Protein AF-A0ABC9T4Z8-F1 (afdb_monomer_lite)

Secondary structure (DSSP, 8-state):
-HHHHHHHHHTT-SEEEEEEETT-HHHHHHHHTTT-EEEEEETTHHHHHHHH-TT--SB-GGG-B---EEEEEEEPP-

pLDDT: mean 96.11, std 5.42, range [55.88, 98.75]

Sequence (78 aa):
MDCVLQVAEEERCRQVCLITTNDNMNALRFYQKRNFVMTNLYVNAVEEARKIKKEIPRIGYDNIPILHEIQLEYRLVK

InterPro domains:
  IPR016181 Acyl-CoA N-acyltransferase [SSF55729] (1-44)

Foldseek 3Di:
DVVVLVVCVVVVHFKDKDKDFPQPVVVVVVVVVVQWDWDDKAFQVVVVVCVVVVVDDQADHPRHGRGIMIMIMDGDDD

Structure (mmCIF, N/CA/C/O backbone):
data_AF-A0ABC9T4Z8-F1
#
_entry.id   AF-A0ABC9T4Z8-F1
#
loop_
_atom_site.group_PDB
_atom_site.id
_atom_site.type_symbol
_atom_site.label_atom_id
_atom_site.label_alt_id
_atom_site.label_comp_id
_atom_site.label_asym_id
_atom_site.label_entity_id
_atom_site.label_seq_id
_atom_site.pdbx_PDB_ins_code
_atom_site.Cartn_x
_atom_site.Cartn_y
_atom_site.Cartn_z
_atom_site.occupancy
_atom_site.B_iso_or_equiv
_atom_site.auth_seq_id
_atom_site.auth_comp_id
_atom_site.auth_asym_id
_atom_site.auth_atom_id
_atom_site.pdbx_PDB_model_num
ATOM 1 N N . MET A 1 1 ? 1.070 -7.281 12.765 1.00 86.38 1 MET A N 1
ATOM 2 C CA . MET A 1 1 ? -0.015 -6.298 12.574 1.00 86.38 1 MET A CA 1
ATOM 3 C C . MET A 1 1 ? -0.678 -6.019 13.903 1.00 86.38 1 MET A C 1
ATOM 5 O O . MET A 1 1 ? -0.630 -4.879 14.321 1.00 86.38 1 MET A O 1
ATOM 9 N N . ASP A 1 2 ? -1.206 -7.038 14.576 1.00 91.00 2 ASP A N 1
ATOM 10 C CA . ASP A 1 2 ? -1.976 -6.870 15.817 1.00 91.00 2 ASP A CA 1
ATOM 11 C C . ASP A 1 2 ? -1.196 -6.113 16.901 1.00 91.00 2 ASP A C 1
ATOM 13 O O . ASP A 1 2 ? -1.694 -5.128 17.420 1.00 91.00 2 ASP A O 1
ATOM 17 N N . CYS A 1 3 ? 0.080 -6.455 17.118 1.00 94.81 3 CYS A N 1
ATOM 18 C CA . CYS A 1 3 ? 0.962 -5.698 18.019 1.00 94.81 3 CYS A CA 1
ATOM 19 C C . CYS A 1 3 ? 1.130 -4.218 17.604 1.00 94.81 3 CYS A C 1
ATOM 21 O O . CYS A 1 3 ? 1.124 -3.336 18.450 1.00 94.81 3 CYS A O 1
ATOM 23 N N . VAL A 1 4 ? 1.206 -3.917 16.301 1.00 95.06 4 VAL A N 1
ATOM 24 C CA . VAL A 1 4 ? 1.303 -2.526 15.811 1.00 95.06 4 VAL A CA 1
ATOM 25 C C . VAL A 1 4 ? -0.004 -1.771 16.040 1.00 95.06 4 VAL A C 1
ATOM 27 O O . VAL A 1 4 ? 0.038 -0.606 16.416 1.00 95.06 4 VAL A O 1
ATOM 30 N N . LEU A 1 5 ? -1.154 -2.417 15.818 1.00 95.06 5 LEU A N 1
ATOM 31 C CA . LEU A 1 5 ? -2.453 -1.805 16.094 1.00 95.06 5 L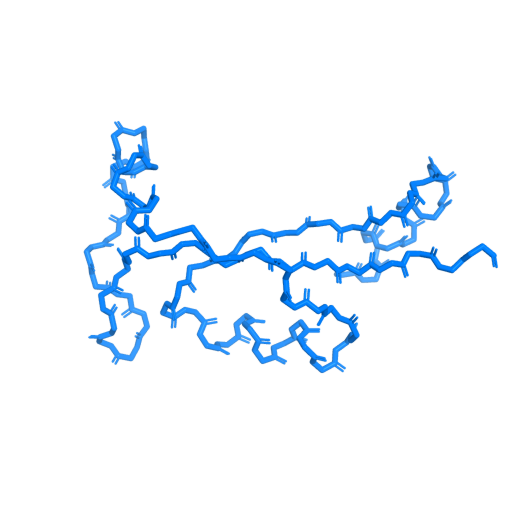EU A CA 1
ATOM 32 C C . LEU A 1 5 ? -2.623 -1.538 17.589 1.00 95.06 5 LEU A C 1
ATOM 34 O O . LEU A 1 5 ? -2.976 -0.425 17.947 1.00 95.06 5 LEU A O 1
ATOM 38 N N . GLN A 1 6 ? -2.293 -2.515 18.435 1.00 95.56 6 GLN A N 1
ATOM 39 C CA . GLN A 1 6 ? -2.362 -2.374 19.886 1.00 95.56 6 GLN A CA 1
ATOM 40 C C . GLN A 1 6 ? -1.493 -1.210 20.374 1.00 95.56 6 GLN A C 1
ATOM 42 O O . GLN A 1 6 ? -1.985 -0.335 21.076 1.00 95.56 6 GLN A O 1
ATOM 47 N N . VAL A 1 7 ? -0.225 -1.149 19.953 1.00 96.81 7 VAL A N 1
ATOM 48 C CA . VAL A 1 7 ? 0.663 -0.035 20.322 1.00 96.81 7 VAL A CA 1
ATOM 49 C C . VAL A 1 7 ? 0.096 1.296 19.827 1.00 96.81 7 VAL A C 1
ATOM 51 O O . VAL A 1 7 ? 0.105 2.282 20.552 1.00 96.81 7 VAL A O 1
ATOM 54 N N . ALA A 1 8 ? -0.441 1.350 18.608 1.00 96.12 8 ALA A N 1
ATOM 55 C CA . ALA A 1 8 ? -1.029 2.577 18.086 1.00 96.12 8 ALA A CA 1
ATOM 56 C C . ALA A 1 8 ? -2.297 3.002 18.859 1.00 96.12 8 ALA A C 1
ATOM 58 O O . ALA A 1 8 ? -2.532 4.199 19.025 1.00 96.12 8 ALA A O 1
ATOM 59 N N . GLU A 1 9 ? -3.092 2.054 19.361 1.00 94.81 9 GLU A N 1
ATOM 60 C CA . GLU A 1 9 ? -4.228 2.320 20.253 1.00 94.81 9 GLU A CA 1
ATOM 61 C C . GLU A 1 9 ? -3.766 2.841 21.621 1.00 94.81 9 GLU A C 1
ATOM 63 O O . GLU A 1 9 ? -4.272 3.866 22.087 1.00 94.81 9 GLU A O 1
ATOM 68 N N . GLU A 1 10 ? -2.771 2.193 22.234 1.00 96.44 10 GLU A N 1
ATOM 69 C CA . GLU A 1 10 ? -2.165 2.596 23.513 1.00 96.44 10 GLU A CA 1
ATOM 70 C C . GLU A 1 10 ? -1.581 4.016 23.439 1.00 96.44 10 GLU A C 1
ATOM 72 O O . GLU A 1 10 ? -1.838 4.852 24.310 1.00 96.44 10 GLU A O 1
ATOM 77 N N . GLU A 1 11 ? -0.902 4.332 22.334 1.00 96.69 11 GLU A N 1
ATOM 78 C CA . GLU A 1 11 ? -0.335 5.652 22.035 1.00 96.69 11 GLU A CA 1
ATOM 79 C C . GLU A 1 11 ? -1.377 6.662 21.511 1.00 96.69 11 GLU A C 1
ATOM 81 O O . GLU A 1 11 ? -1.035 7.777 21.106 1.00 96.69 11 GLU A O 1
ATOM 86 N N . ARG A 1 12 ? -2.671 6.306 21.508 1.00 95.25 12 ARG A N 1
ATOM 87 C CA . ARG A 1 12 ? -3.796 7.164 21.083 1.00 95.25 12 ARG A CA 1
ATOM 88 C C . ARG A 1 12 ? -3.623 7.753 19.681 1.00 95.25 12 ARG A C 1
ATOM 90 O O . ARG A 1 12 ? -4.059 8.877 19.394 1.00 95.25 12 ARG A O 1
ATOM 97 N N . CYS A 1 13 ? -2.996 6.995 18.791 1.00 96.25 13 CYS A N 1
ATOM 98 C CA . CYS A 1 13 ? -2.912 7.343 17.386 1.00 96.25 13 CYS A CA 1
ATOM 99 C C . CYS A 1 13 ? -4.313 7.357 16.763 1.00 96.25 13 CYS A C 1
ATOM 101 O O . CYS A 1 13 ? -5.240 6.683 17.204 1.00 96.25 13 CYS A O 1
ATOM 103 N N . ARG A 1 14 ? -4.485 8.151 15.704 1.00 95.25 14 ARG A N 1
ATOM 104 C CA . ARG A 1 14 ? -5.763 8.210 14.968 1.00 95.25 14 ARG A CA 1
ATOM 105 C C . ARG A 1 14 ? -5.870 7.113 13.913 1.00 95.25 14 ARG A C 1
ATOM 107 O O . ARG A 1 14 ? -6.967 6.699 13.547 1.00 95.25 14 ARG A O 1
ATOM 114 N N . GLN A 1 15 ? -4.728 6.686 13.389 1.00 95.69 15 GLN A N 1
ATOM 115 C CA . GLN A 1 15 ? -4.638 5.714 12.314 1.00 95.69 15 GLN A CA 1
ATOM 116 C C . GLN A 1 15 ? -3.239 5.118 12.232 1.00 95.69 15 GLN A C 1
ATOM 118 O O . GLN A 1 15 ? -2.267 5.735 12.667 1.00 95.69 15 GLN A O 1
ATOM 123 N N . VAL A 1 16 ? -3.157 3.951 11.605 1.00 97.38 16 VAL A N 1
ATOM 124 C CA . VAL A 1 16 ? -1.908 3.333 11.165 1.00 97.38 16 VAL A CA 1
ATOM 125 C C . VAL A 1 16 ? -1.824 3.469 9.652 1.00 97.38 16 VAL A C 1
ATOM 127 O O . VAL A 1 16 ? -2.763 3.116 8.943 1.00 97.38 16 VAL A O 1
ATOM 130 N N . CYS A 1 17 ? -0.701 3.985 9.163 1.00 97.44 17 CYS A N 1
ATOM 131 C CA . CYS A 1 17 ? -0.412 4.140 7.742 1.00 97.44 17 CYS A CA 1
ATOM 132 C C . CYS A 1 17 ? 0.751 3.225 7.350 1.00 97.44 17 CYS A C 1
ATOM 134 O O . CYS A 1 17 ? 1.679 3.017 8.134 1.00 97.44 17 CYS A O 1
ATOM 136 N N . LEU A 1 18 ? 0.699 2.687 6.135 1.00 97.56 18 LEU A N 1
ATOM 137 C CA . LEU A 1 18 ? 1.812 1.985 5.512 1.00 97.56 18 LEU A CA 1
ATOM 138 C C . LEU A 1 18 ? 1.875 2.283 4.019 1.00 97.56 18 LEU A C 1
ATOM 140 O O . LEU A 1 18 ? 0.868 2.606 3.393 1.00 97.56 18 LEU A O 1
ATOM 144 N N . ILE A 1 19 ? 3.062 2.100 3.451 1.00 97.94 19 ILE A N 1
ATOM 145 C CA . ILE A 1 19 ? 3.302 2.181 2.015 1.00 97.94 19 ILE A CA 1
ATOM 146 C C . ILE A 1 19 ? 3.820 0.827 1.536 1.00 97.94 19 ILE A C 1
ATOM 148 O O . ILE A 1 19 ? 4.683 0.214 2.166 1.00 97.94 19 ILE A O 1
ATOM 152 N N . THR A 1 20 ? 3.286 0.356 0.415 1.00 98.00 20 THR A N 1
ATOM 153 C CA . THR A 1 20 ? 3.814 -0.794 -0.322 1.00 98.00 20 THR A CA 1
ATOM 154 C C . THR A 1 20 ? 3.970 -0.443 -1.797 1.00 98.00 20 THR A C 1
ATOM 156 O O . THR A 1 20 ? 3.505 0.601 -2.245 1.00 98.00 20 THR A O 1
ATOM 159 N N . THR A 1 21 ? 4.649 -1.287 -2.559 1.00 98.12 21 THR A N 1
ATOM 160 C CA . THR A 1 21 ? 4.865 -1.072 -3.988 1.00 98.12 21 THR A CA 1
ATOM 161 C C . THR A 1 21 ? 3.777 -1.741 -4.820 1.00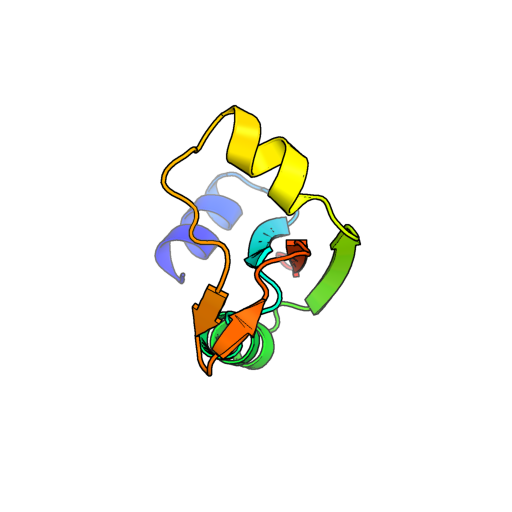 98.12 21 THR A C 1
ATOM 163 O O . THR A 1 21 ? 3.148 -2.712 -4.394 1.00 98.12 21 THR A O 1
ATOM 166 N N . ASN A 1 22 ? 3.542 -1.219 -6.023 1.00 98.44 22 ASN A N 1
ATOM 167 C CA . ASN A 1 22 ? 2.485 -1.686 -6.925 1.00 98.44 22 ASN A CA 1
ATOM 168 C C . ASN A 1 22 ? 2.589 -3.165 -7.332 1.00 98.44 22 ASN A C 1
ATOM 170 O O . ASN A 1 22 ? 1.583 -3.753 -7.713 1.00 98.44 22 ASN A O 1
ATOM 174 N N . ASP A 1 23 ? 3.782 -3.757 -7.280 1.00 98.44 23 ASP A N 1
ATOM 175 C CA . ASP A 1 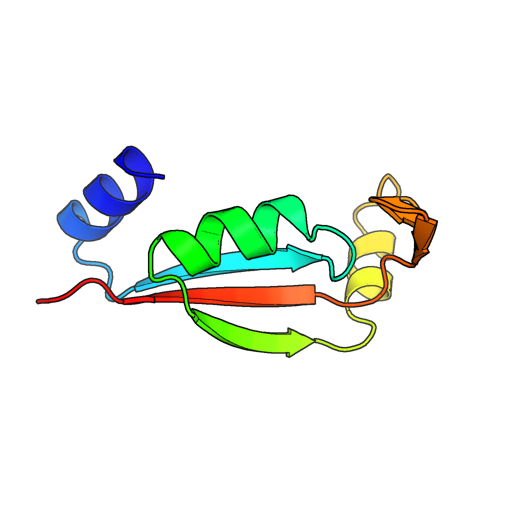23 ? 4.002 -5.171 -7.586 1.00 98.44 23 ASP A CA 1
ATOM 176 C C . ASP A 1 23 ? 3.597 -6.098 -6.430 1.00 98.44 23 ASP A C 1
ATOM 178 O O . ASP A 1 23 ? 3.315 -7.275 -6.647 1.00 98.44 23 ASP A O 1
ATOM 182 N N . ASN A 1 24 ? 3.542 -5.601 -5.188 1.00 98.25 24 ASN A N 1
ATOM 183 C CA . ASN A 1 24 ? 3.356 -6.438 -4.006 1.00 98.25 24 ASN A CA 1
ATOM 184 C C . ASN A 1 24 ? 1.877 -6.768 -3.748 1.00 98.25 24 ASN A C 1
ATOM 186 O O . ASN A 1 24 ? 1.279 -6.423 -2.723 1.00 98.25 24 ASN A O 1
ATOM 190 N N . MET A 1 25 ? 1.287 -7.515 -4.680 1.00 97.38 25 MET A N 1
ATOM 191 C CA . MET A 1 25 ? -0.102 -7.974 -4.623 1.00 97.38 25 MET A CA 1
ATOM 192 C C . MET A 1 25 ? -0.395 -8.812 -3.369 1.00 97.38 25 MET A C 1
ATOM 194 O O . MET A 1 25 ? -1.523 -8.826 -2.869 1.00 97.38 25 MET A O 1
ATOM 198 N N . ASN A 1 26 ? 0.620 -9.490 -2.822 1.00 97.94 26 ASN A N 1
ATOM 199 C CA . ASN A 1 26 ? 0.521 -10.236 -1.569 1.00 97.94 26 ASN A CA 1
ATOM 200 C C . ASN A 1 26 ? 0.279 -9.316 -0.367 1.00 97.94 26 ASN A C 1
ATOM 202 O O . ASN A 1 26 ? -0.636 -9.584 0.415 1.00 97.94 26 ASN A O 1
ATOM 206 N N . ALA A 1 27 ? 1.032 -8.218 -0.249 1.00 97.94 27 ALA A N 1
ATOM 207 C CA . ALA A 1 27 ? 0.821 -7.211 0.787 1.00 97.94 27 ALA A CA 1
ATOM 208 C C . ALA A 1 27 ? -0.538 -6.522 0.623 1.00 97.94 27 ALA A C 1
ATOM 210 O O . ALA A 1 27 ? -1.320 -6.474 1.574 1.00 97.94 27 ALA A O 1
ATOM 211 N N . LEU A 1 28 ? -0.870 -6.074 -0.592 1.00 98.12 28 LEU A N 1
ATOM 212 C CA . LEU A 1 28 ? -2.156 -5.426 -0.874 1.00 98.12 28 LEU A CA 1
ATOM 213 C C . LEU A 1 28 ? -3.339 -6.318 -0.480 1.00 98.12 28 LEU A C 1
ATOM 215 O O . LEU A 1 28 ? -4.280 -5.866 0.172 1.00 98.12 28 LEU A O 1
ATOM 219 N N . ARG A 1 29 ? -3.290 -7.610 -0.820 1.00 98.19 29 ARG A N 1
ATOM 220 C CA . ARG A 1 29 ? -4.315 -8.581 -0.411 1.00 98.19 29 ARG A CA 1
ATOM 221 C C . ARG A 1 29 ? -4.347 -8.779 1.103 1.00 98.19 29 ARG A C 1
ATOM 223 O O . ARG A 1 29 ? -5.429 -8.870 1.682 1.00 98.19 29 ARG A O 1
ATOM 230 N N . PHE A 1 30 ? -3.185 -8.878 1.747 1.00 98.12 30 PHE A N 1
ATOM 231 C CA . PHE A 1 30 ? -3.086 -9.097 3.189 1.00 98.12 30 PHE A CA 1
ATOM 232 C C . PHE A 1 30 ? -3.742 -7.966 3.991 1.00 98.12 30 PHE A C 1
ATOM 234 O O . PHE A 1 30 ? -4.505 -8.254 4.918 1.00 98.12 30 PHE A O 1
ATOM 241 N N . TYR A 1 31 ? -3.461 -6.713 3.624 1.00 98.00 31 TYR A N 1
ATOM 242 C CA . TYR A 1 31 ? -3.932 -5.528 4.341 1.00 98.00 31 TYR A CA 1
ATOM 243 C C . TYR A 1 31 ? -5.402 -5.213 4.052 1.00 98.00 31 TYR A C 1
ATOM 245 O O . TYR A 1 31 ? -6.163 -4.993 4.995 1.00 98.00 31 TYR A O 1
ATOM 253 N N . GLN A 1 32 ? -5.849 -5.298 2.794 1.00 97.50 32 GLN A N 1
ATOM 254 C CA . GLN A 1 32 ? -7.260 -5.062 2.451 1.00 97.50 32 GLN A CA 1
ATOM 255 C C . GLN A 1 32 ? -8.212 -6.032 3.165 1.00 97.50 32 GLN A C 1
ATOM 257 O O . GLN A 1 32 ? -9.265 -5.627 3.648 1.00 97.50 32 GLN A O 1
ATOM 262 N N . LYS A 1 33 ? -7.821 -7.307 3.328 1.00 97.62 33 LYS A N 1
ATOM 263 C CA . LYS A 1 33 ? -8.603 -8.287 4.109 1.00 97.62 33 LYS A CA 1
ATOM 264 C C . LYS A 1 33 ? -8.710 -7.956 5.605 1.00 97.62 33 LYS A C 1
ATOM 266 O O . LYS A 1 33 ? -9.451 -8.634 6.308 1.00 97.62 33 LYS A O 1
ATOM 271 N N . ARG A 1 34 ? -7.949 -6.978 6.101 1.00 95.94 34 ARG A N 1
ATOM 272 C CA . ARG A 1 34 ? -7.891 -6.571 7.512 1.00 95.94 34 ARG A CA 1
ATOM 273 C C . ARG A 1 34 ? -8.254 -5.098 7.695 1.00 95.94 34 ARG A C 1
ATOM 275 O O . ARG A 1 34 ? -7.721 -4.439 8.579 1.00 95.94 34 ARG A O 1
ATOM 282 N N . ASN A 1 35 ? -9.160 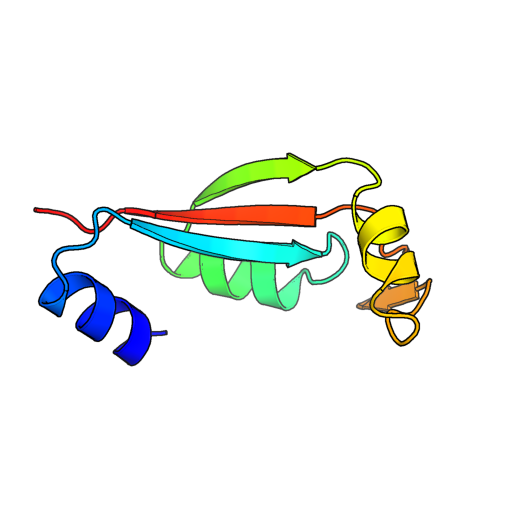-4.597 6.856 1.00 95.69 35 ASN A N 1
ATOM 283 C CA . ASN A 1 35 ? -9.752 -3.256 6.928 1.00 95.69 35 ASN A CA 1
ATOM 284 C C . ASN A 1 35 ? -8.793 -2.083 6.679 1.00 95.69 35 ASN A C 1
ATOM 286 O O . ASN A 1 35 ? -9.176 -0.935 6.896 1.00 95.69 35 ASN A O 1
ATOM 290 N N . PHE A 1 36 ? -7.579 -2.336 6.184 1.00 97.88 36 PHE A N 1
ATOM 291 C CA . PHE A 1 36 ? -6.793 -1.257 5.596 1.00 97.88 36 PHE A CA 1
ATOM 292 C C . PHE A 1 36 ? -7.410 -0.849 4.258 1.00 97.88 36 PHE A C 1
ATOM 294 O O . PHE A 1 36 ? -7.710 -1.700 3.418 1.00 97.88 36 PHE A O 1
ATOM 301 N N . VAL A 1 37 ? -7.547 0.453 4.041 1.00 97.88 37 VAL A N 1
ATOM 302 C CA . VAL A 1 37 ? -8.064 1.031 2.799 1.00 97.88 37 VAL A CA 1
ATOM 303 C C . VAL A 1 37 ? -6.940 1.723 2.043 1.00 97.88 37 VAL A C 1
ATOM 305 O O . VAL A 1 37 ? -6.104 2.380 2.655 1.00 97.88 37 VAL A O 1
ATOM 308 N N . MET A 1 38 ? -6.898 1.574 0.719 1.00 98.38 38 MET A N 1
ATOM 309 C CA . MET A 1 38 ? -5.966 2.337 -0.116 1.00 98.38 38 MET A CA 1
ATOM 310 C C . MET A 1 38 ? -6.413 3.799 -0.155 1.00 98.38 38 MET A C 1
ATOM 312 O O . MET A 1 38 ? -7.555 4.073 -0.520 1.00 98.38 38 MET A O 1
ATOM 316 N N . THR A 1 39 ? -5.530 4.724 0.214 1.00 98.44 39 THR A N 1
ATOM 317 C CA . THR A 1 39 ? -5.861 6.158 0.303 1.00 98.44 39 THR A CA 1
ATOM 318 C C . THR A 1 39 ? -5.119 7.007 -0.718 1.00 98.44 39 THR A C 1
ATOM 320 O O . THR A 1 39 ? -5.668 8.001 -1.194 1.00 98.44 39 THR A O 1
ATOM 323 N N . ASN A 1 40 ? -3.916 6.594 -1.129 1.00 98.56 40 ASN A N 1
ATOM 324 C CA . ASN A 1 40 ? -3.108 7.328 -2.099 1.00 98.56 40 ASN A CA 1
ATOM 325 C C . ASN A 1 40 ? -2.344 6.390 -3.042 1.00 98.56 40 ASN A C 1
ATOM 327 O O . ASN A 1 40 ? -1.883 5.317 -2.648 1.00 98.56 40 ASN A O 1
ATOM 331 N N . LEU A 1 41 ? -2.171 6.847 -4.283 1.00 98.50 41 LEU A N 1
ATOM 332 C CA . LEU A 1 41 ? -1.259 6.280 -5.273 1.00 98.50 41 LEU A CA 1
ATOM 333 C C . LEU A 1 41 ? -0.213 7.339 -5.621 1.00 98.50 41 LEU A C 1
ATOM 335 O O . LEU A 1 41 ? -0.557 8.418 -6.106 1.00 98.50 41 LEU A O 1
ATOM 339 N N . TYR A 1 42 ? 1.058 7.013 -5.420 1.00 98.31 42 TYR A N 1
ATOM 340 C CA . TYR A 1 42 ? 2.179 7.868 -5.785 1.00 98.31 42 TYR A CA 1
ATOM 341 C C . TYR A 1 42 ? 2.856 7.308 -7.032 1.00 98.31 42 TYR A C 1
ATOM 343 O O . TYR A 1 42 ? 3.666 6.375 -6.989 1.00 98.31 42 TYR A O 1
ATOM 351 N N . VAL A 1 43 ? 2.480 7.876 -8.175 1.00 98.12 43 VAL A N 1
ATOM 352 C CA . VAL A 1 43 ? 2.972 7.449 -9.486 1.00 98.12 43 VAL A CA 1
ATOM 353 C C . VAL A 1 43 ? 4.462 7.767 -9.607 1.00 98.12 43 VAL A C 1
ATOM 355 O O . VAL A 1 43 ? 4.900 8.880 -9.341 1.00 98.12 43 VAL A O 1
ATOM 358 N N . ASN A 1 44 ? 5.232 6.768 -10.032 1.00 97.62 44 ASN A N 1
ATOM 359 C CA . ASN A 1 44 ? 6.686 6.809 -10.245 1.00 97.62 44 ASN A CA 1
ATOM 360 C C . ASN A 1 44 ? 7.541 7.142 -9.004 1.00 97.62 44 ASN A C 1
ATOM 362 O O . ASN A 1 44 ? 8.747 7.350 -9.136 1.00 97.62 44 ASN A O 1
ATOM 366 N N . ALA A 1 45 ? 6.960 7.142 -7.798 1.00 97.56 45 ALA A N 1
ATOM 367 C CA . ALA A 1 45 ? 7.660 7.512 -6.564 1.00 97.56 45 ALA A CA 1
ATOM 368 C C . ALA A 1 45 ? 8.851 6.598 -6.225 1.00 97.56 45 ALA A C 1
ATOM 370 O O . ALA A 1 45 ? 9.819 7.033 -5.599 1.00 97.56 45 ALA A O 1
ATOM 371 N N . VAL A 1 46 ? 8.836 5.352 -6.711 1.00 97.56 46 VAL A N 1
ATOM 372 C CA . VAL A 1 46 ? 9.908 4.383 -6.450 1.00 97.56 46 VAL A CA 1
ATOM 373 C C . VAL A 1 46 ? 11.235 4.803 -7.095 1.00 97.56 46 VAL A C 1
ATOM 375 O O . VAL A 1 46 ? 12.296 4.422 -6.601 1.00 97.56 46 VAL A O 1
ATOM 378 N N . GLU A 1 47 ? 11.227 5.619 -8.156 1.00 95.88 47 GLU A N 1
ATOM 379 C CA . GLU A 1 47 ? 12.473 6.144 -8.736 1.00 95.88 47 GLU A CA 1
ATOM 380 C C . GLU A 1 47 ? 13.226 7.048 -7.748 1.00 95.88 47 GLU A C 1
ATOM 382 O O . GLU A 1 47 ? 14.450 6.960 -7.650 1.00 95.88 47 GLU A O 1
ATOM 387 N N . GLU A 1 48 ? 12.512 7.861 -6.965 1.00 95.94 48 GLU A N 1
ATOM 388 C CA . GLU A 1 48 ? 13.122 8.679 -5.913 1.00 95.94 48 GLU A CA 1
ATOM 389 C C . GLU A 1 48 ? 13.616 7.803 -4.759 1.00 95.94 48 GLU A C 1
ATOM 391 O O . GLU A 1 48 ? 14.752 7.958 -4.304 1.00 95.94 48 GLU A O 1
ATOM 396 N N . ALA A 1 49 ? 12.817 6.811 -4.349 1.00 95.25 49 ALA A N 1
ATOM 397 C CA . ALA A 1 49 ? 13.229 5.842 -3.339 1.00 95.25 49 ALA A CA 1
ATOM 398 C C . ALA A 1 49 ? 14.512 5.096 -3.751 1.00 95.25 49 ALA A C 1
ATOM 400 O O . ALA A 1 49 ? 15.405 4.927 -2.922 1.00 95.25 49 ALA A O 1
ATOM 401 N N . ARG A 1 50 ? 14.658 4.725 -5.033 1.00 96.88 50 ARG A N 1
ATOM 402 C CA . ARG A 1 50 ? 15.854 4.058 -5.590 1.00 96.88 50 ARG A CA 1
ATOM 403 C C . ARG A 1 50 ? 17.127 4.888 -5.512 1.00 96.88 50 ARG A C 1
ATOM 405 O O . ARG A 1 50 ? 18.210 4.309 -5.430 1.00 96.88 50 ARG A O 1
ATOM 412 N N . LYS A 1 51 ? 17.037 6.223 -5.539 1.00 96.56 51 LYS A N 1
ATOM 413 C CA . LYS A 1 51 ? 18.225 7.087 -5.390 1.00 96.56 51 LYS A CA 1
ATOM 414 C C . LYS A 1 51 ? 18.898 6.869 -4.033 1.00 96.56 51 LYS A C 1
ATOM 416 O O . LYS A 1 51 ? 20.123 6.934 -3.946 1.00 96.56 51 LYS A O 1
ATOM 421 N N . ILE A 1 52 ? 18.094 6.584 -3.006 1.00 96.44 52 ILE A N 1
ATOM 422 C CA . ILE A 1 52 ? 18.540 6.330 -1.632 1.00 96.44 52 ILE A CA 1
ATOM 423 C C . ILE A 1 52 ? 18.759 4.827 -1.410 1.00 96.44 52 ILE A C 1
ATOM 425 O O . ILE A 1 52 ? 19.827 4.417 -0.963 1.00 96.44 52 ILE A O 1
ATOM 429 N N . LYS A 1 53 ? 17.764 4.008 -1.759 1.00 93.19 53 LYS A N 1
ATOM 430 C CA . LYS A 1 53 ? 17.740 2.549 -1.603 1.00 93.19 53 LYS A CA 1
ATOM 431 C C . LYS A 1 53 ? 18.026 1.873 -2.939 1.00 93.19 53 LYS A C 1
ATOM 433 O O . LYS A 1 53 ? 17.119 1.438 -3.654 1.00 93.19 53 LYS A O 1
ATOM 438 N N . LYS A 1 54 ? 19.306 1.818 -3.301 1.00 94.06 54 LYS A N 1
ATOM 439 C CA . LYS A 1 54 ? 19.764 1.264 -4.588 1.00 94.06 54 LYS A CA 1
ATOM 440 C C . LYS A 1 54 ? 19.445 -0.225 -4.745 1.00 94.06 54 LYS A C 1
ATOM 442 O O . LYS A 1 54 ? 19.419 -0.728 -5.863 1.00 94.06 54 LYS A O 1
ATOM 447 N N . GLU A 1 55 ? 19.193 -0.911 -3.639 1.00 96.56 55 GLU A N 1
ATOM 448 C CA . GLU A 1 55 ? 18.810 -2.315 -3.567 1.00 96.56 55 GLU A CA 1
ATOM 449 C C . GLU A 1 55 ? 17.390 -2.610 -4.080 1.00 96.56 55 GLU A C 1
ATOM 451 O O . GLU A 1 55 ? 17.064 -3.777 -4.279 1.00 96.56 55 GLU A O 1
ATOM 456 N N . ILE A 1 56 ? 16.544 -1.597 -4.327 1.00 95.56 56 ILE A N 1
ATOM 457 C CA . ILE A 1 56 ? 15.191 -1.814 -4.865 1.00 95.56 56 ILE A CA 1
ATOM 458 C C . ILE A 1 56 ? 15.284 -2.281 -6.334 1.00 95.56 56 ILE A C 1
ATOM 460 O O . ILE A 1 56 ? 15.634 -1.480 -7.213 1.00 95.56 56 ILE A O 1
ATOM 464 N N . PRO A 1 57 ? 14.912 -3.536 -6.653 1.00 97.12 57 PRO A N 1
ATOM 465 C CA . PRO A 1 57 ? 15.023 -4.067 -8.007 1.00 97.12 57 PRO A CA 1
ATOM 466 C C . PRO A 1 57 ? 14.045 -3.368 -8.955 1.00 97.12 57 PRO A C 1
ATOM 468 O O . PRO A 1 57 ? 13.035 -2.810 -8.530 1.00 97.12 57 PRO A O 1
ATOM 471 N N . ARG A 1 58 ? 14.332 -3.376 -10.262 1.00 97.50 58 ARG A N 1
ATOM 472 C CA . ARG A 1 58 ? 13.448 -2.779 -11.286 1.00 97.50 58 ARG A CA 1
ATOM 473 C C . ARG A 1 58 ? 12.160 -3.578 -11.491 1.00 97.50 58 ARG A C 1
ATOM 475 O O . ARG A 1 58 ? 11.115 -2.988 -11.753 1.00 97.50 58 ARG A O 1
ATOM 482 N N . ILE A 1 59 ? 12.251 -4.895 -11.347 1.00 98.25 59 ILE A N 1
ATOM 483 C CA . ILE A 1 59 ? 11.155 -5.851 -11.493 1.00 98.25 59 ILE A CA 1
ATOM 484 C C . ILE A 1 59 ? 10.954 -6.543 -10.147 1.00 98.25 59 ILE A C 1
ATOM 486 O O . ILE A 1 59 ? 11.934 -6.936 -9.512 1.00 98.25 59 ILE A O 1
ATOM 490 N N . GLY A 1 60 ? 9.703 -6.636 -9.712 1.00 96.94 60 GLY A N 1
ATOM 491 C CA . GLY A 1 60 ? 9.316 -7.209 -8.431 1.00 96.94 60 GLY A CA 1
ATOM 492 C C . GLY A 1 60 ? 8.563 -8.522 -8.582 1.00 96.94 60 GLY A C 1
ATOM 493 O O . GLY A 1 60 ? 8.874 -9.336 -9.456 1.00 96.94 60 GLY A O 1
ATOM 494 N N . TYR A 1 61 ? 7.574 -8.732 -7.716 1.00 97.81 61 TYR A N 1
ATOM 495 C CA . TYR A 1 61 ? 6.737 -9.929 -7.757 1.00 97.81 61 TYR A CA 1
ATOM 496 C C . TYR A 1 61 ? 5.987 -10.049 -9.091 1.00 97.81 61 TYR A C 1
ATOM 498 O O . TYR A 1 61 ? 5.642 -9.050 -9.722 1.00 97.81 61 TYR A O 1
ATOM 506 N N . ASP A 1 62 ? 5.763 -11.290 -9.533 1.00 96.94 62 ASP A N 1
ATOM 507 C CA . ASP A 1 62 ? 4.981 -11.623 -10.732 1.00 96.94 62 ASP A CA 1
ATOM 508 C C . ASP A 1 62 ? 5.452 -10.918 -12.025 1.00 96.94 62 ASP A C 1
ATOM 510 O O . ASP A 1 62 ? 4.668 -10.673 -12.939 1.00 96.94 62 ASP A O 1
ATOM 514 N N . ASN A 1 63 ? 6.753 -10.604 -12.115 1.00 97.56 63 ASN A N 1
ATOM 515 C CA . ASN A 1 63 ? 7.373 -9.841 -13.207 1.00 97.56 63 ASN A CA 1
ATOM 516 C C . ASN A 1 63 ? 6.782 -8.432 -13.416 1.00 97.56 63 ASN A C 1
ATOM 518 O O . ASN A 1 63 ? 6.874 -7.867 -14.508 1.00 97.56 63 ASN A O 1
ATOM 522 N N . ILE A 1 64 ? 6.201 -7.840 -12.371 1.00 98.12 64 ILE A N 1
ATOM 523 C CA . ILE A 1 64 ? 5.626 -6.497 -12.420 1.00 98.12 64 ILE A CA 1
ATOM 524 C C . ILE A 1 64 ? 6.735 -5.458 -12.171 1.00 98.12 64 ILE A C 1
ATOM 526 O O . ILE A 1 64 ? 7.484 -5.571 -11.195 1.00 98.12 64 ILE A O 1
ATOM 530 N N . PRO A 1 65 ? 6.863 -4.417 -13.014 1.00 98.25 65 PRO A N 1
ATOM 531 C CA . PRO A 1 65 ? 7.772 -3.3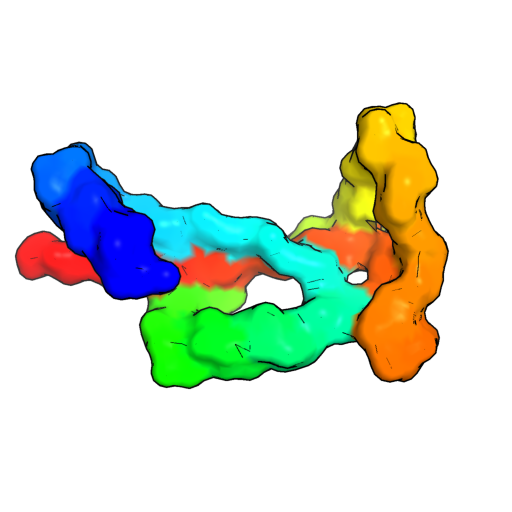09 -12.748 1.00 98.25 65 PRO A CA 1
ATOM 532 C C . PRO A 1 65 ? 7.432 -2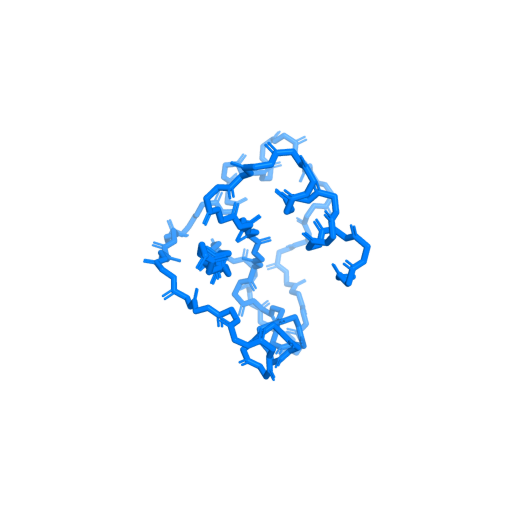.589 -11.440 1.00 98.25 65 PRO A C 1
ATOM 534 O O . PRO A 1 65 ? 6.288 -2.185 -11.223 1.00 98.25 65 PRO A O 1
ATOM 537 N N . ILE A 1 66 ? 8.436 -2.376 -10.589 1.00 98.25 66 ILE A N 1
ATOM 538 C CA . ILE A 1 66 ? 8.268 -1.636 -9.334 1.00 98.25 66 ILE A CA 1
ATOM 539 C C . ILE A 1 66 ? 8.410 -0.146 -9.648 1.00 98.25 66 ILE A C 1
ATOM 541 O O . ILE A 1 66 ? 9.523 0.371 -9.789 1.00 98.25 66 ILE A O 1
ATOM 545 N N . LEU A 1 67 ? 7.285 0.536 -9.819 1.00 98.12 67 LEU A N 1
ATOM 546 C CA . LEU A 1 67 ? 7.244 1.923 -10.284 1.00 98.12 67 LEU A CA 1
ATOM 547 C C . LEU A 1 67 ? 6.550 2.835 -9.283 1.00 98.12 67 LEU A C 1
ATOM 549 O O . LEU A 1 67 ? 6.931 3.992 -9.136 1.00 98.12 67 LEU A O 1
ATOM 553 N N . HIS A 1 68 ? 5.503 2.351 -8.625 1.00 98.38 68 HIS A N 1
ATOM 554 C CA . HIS A 1 68 ? 4.590 3.186 -7.860 1.00 98.38 68 HIS A CA 1
ATOM 555 C C . HIS A 1 68 ? 4.520 2.726 -6.413 1.00 98.38 68 HIS A C 1
ATOM 557 O O . HIS A 1 68 ? 4.686 1.545 -6.103 1.00 98.38 68 HIS A O 1
ATOM 563 N N . GLU A 1 69 ? 4.221 3.680 -5.547 1.00 98.50 69 GLU A N 1
ATOM 564 C CA . GLU A 1 69 ? 3.922 3.431 -4.147 1.00 98.50 69 GLU A CA 1
ATOM 565 C C . GLU A 1 69 ? 2.416 3.565 -3.918 1.00 98.50 69 GLU A C 1
ATOM 567 O O . GLU A 1 69 ? 1.760 4.447 -4.474 1.00 98.50 69 GLU A O 1
ATOM 572 N N . ILE A 1 70 ? 1.864 2.673 -3.106 1.00 98.75 70 ILE A N 1
ATOM 573 C CA . ILE A 1 70 ? 0.459 2.648 -2.712 1.00 98.75 70 ILE A CA 1
ATOM 574 C C . ILE A 1 70 ? 0.412 2.784 -1.197 1.00 98.75 70 ILE A C 1
ATOM 576 O O . ILE A 1 70 ? 0.980 1.958 -0.476 1.00 98.75 70 ILE A O 1
ATOM 580 N N . GLN A 1 71 ? -0.282 3.814 -0.726 1.00 98.75 71 GLN A N 1
ATOM 581 C CA . GLN A 1 71 ? -0.544 4.021 0.691 1.00 98.75 71 GLN A CA 1
ATOM 582 C C . GLN A 1 71 ? -1.818 3.303 1.107 1.00 98.75 71 GLN A C 1
ATOM 584 O O . GLN A 1 71 ? -2.841 3.384 0.420 1.00 98.75 71 GLN A O 1
ATOM 589 N N . LEU A 1 72 ? -1.756 2.644 2.261 1.00 98.69 72 LEU A N 1
ATOM 590 C CA . LEU A 1 72 ? -2.906 2.056 2.921 1.00 98.69 72 LEU A CA 1
ATOM 591 C C . LEU A 1 72 ? -3.024 2.563 4.354 1.00 98.69 72 LEU A C 1
ATOM 593 O O . LEU A 1 72 ? -2.027 2.701 5.063 1.00 98.69 72 LEU A O 1
ATOM 597 N N . GLU A 1 73 ? -4.258 2.774 4.796 1.00 98.12 73 GLU A N 1
ATOM 598 C CA . GLU A 1 73 ? -4.569 3.283 6.128 1.00 98.12 73 GLU A CA 1
ATOM 599 C C . GLU A 1 73 ? -5.574 2.395 6.853 1.00 98.12 73 GLU A C 1
ATOM 601 O O . GLU A 1 73 ? -6.564 1.949 6.276 1.00 98.12 73 GLU A O 1
ATOM 606 N N . TYR A 1 74 ? -5.333 2.181 8.143 1.00 97.50 74 TYR A N 1
ATOM 607 C CA . TYR A 1 74 ? -6.280 1.600 9.085 1.00 97.50 74 TYR A CA 1
ATOM 608 C C . TYR A 1 74 ? -6.670 2.669 10.097 1.00 97.50 74 TYR A C 1
ATOM 610 O O . TYR A 1 74 ? -5.820 3.174 10.834 1.00 97.50 74 TYR A O 1
ATOM 618 N N . ARG A 1 75 ? -7.956 3.016 10.150 1.00 95.75 75 ARG A N 1
ATOM 619 C CA . ARG A 1 75 ? -8.473 3.972 11.131 1.00 95.75 75 ARG A CA 1
ATOM 620 C C . ARG A 1 75 ? -8.701 3.263 12.463 1.00 95.75 75 ARG A C 1
ATOM 622 O O . ARG A 1 75 ? -9.455 2.296 12.516 1.00 95.75 75 ARG A O 1
ATOM 629 N N . LEU A 1 76 ? -8.088 3.773 13.526 1.00 93.25 76 LEU A N 1
ATOM 630 C CA . LEU A 1 76 ? -8.351 3.310 14.885 1.00 93.25 76 LEU A CA 1
ATOM 631 C C . LEU A 1 76 ? -9.672 3.942 15.331 1.00 93.25 76 LEU A C 1
ATOM 633 O O . LEU A 1 76 ? -9.836 5.165 15.281 1.00 93.25 76 LEU A O 1
ATOM 637 N N . VAL A 1 77 ? -10.659 3.107 15.648 1.00 77.50 77 VAL A N 1
ATOM 638 C CA . VAL A 1 77 ? -11.964 3.583 16.118 1.00 77.50 77 VAL A CA 1
ATOM 639 C C . VAL A 1 77 ? -11.757 4.143 17.525 1.00 77.50 77 VAL A C 1
ATOM 641 O O . VAL A 1 77 ? -11.060 3.528 18.327 1.00 77.50 77 VAL A O 1
ATOM 644 N N . LYS A 1 78 ? -12.305 5.329 17.800 1.00 55.88 78 LYS A N 1
ATOM 645 C CA . LYS A 1 78 ? -12.399 5.831 19.175 1.00 55.88 78 LYS A CA 1
ATOM 646 C C . LYS A 1 78 ? -13.426 5.040 19.966 1.00 55.88 78 LYS A C 1
ATOM 648 O O . LYS A 1 78 ? -14.484 4.743 19.368 1.00 55.88 78 LYS A O 1
#

Radius of gyration: 14.07 Å; chains: 1; bounding box: 32×20×37 Å

Organism: NCBI:txid718222